Protein AF-A0A1Q7ARV2-F1 (afdb_monomer_lite)

Sequence (169 aa):
MSLARARAVAIVGVLMLATLVLVVVAIVRDKQSSASYADGGCKPGDIRITVNPLPAPANIKVNVYNGTGEPNPDLRKRPAQPAIHQVPDLGGTVAENLRNREFKVDKVEQRPDKFDGTARLAYGPRAVAAATVVQAYFLGHTERGGFDLRRTDDVVDVTLGSAFKKLAS

Radius of gyration: 26.4 Å; chains: 1; bounding box: 73×44×71 Å

Secondary structure (DSSP, 8-state):
--HHHHHHHHHHHHHHHHHHHHHHHHHHH-TTTT--TTSS---TT------SSPPPGGG-EEEEEE-SSS--GGGGGS-----S----HHHHHHHHHHHTTT-EEEEEEE------SSEEEEE-GGGHHHHHHHHTTSTT--EEEEE-TT--S-EEEEEE-TT------

Structure (mmCIF, N/CA/C/O backbone):
data_AF-A0A1Q7ARV2-F1
#
_entry.id   AF-A0A1Q7ARV2-F1
#
loop_
_atom_site.group_PDB
_atom_site.id
_atom_site.type_symbol
_atom_site.label_atom_id
_atom_site.label_alt_id
_atom_site.label_comp_id
_atom_site.label_asym_id
_atom_site.label_entity_id
_atom_site.label_seq_id
_atom_site.pdbx_PDB_ins_code
_atom_site.Cartn_x
_atom_site.Cartn_y
_atom_site.Cartn_z
_atom_site.occupancy
_atom_site.B_iso_or_equiv
_atom_site.auth_seq_id
_atom_site.auth_comp_id
_atom_site.auth_asym_id
_atom_site.auth_atom_id
_atom_site.pdbx_PDB_model_num
ATOM 1 N N . MET A 1 1 ? 48.515 23.049 -43.784 1.00 60.84 1 MET A N 1
ATOM 2 C CA . MET A 1 1 ? 47.862 22.978 -42.454 1.00 60.84 1 MET A CA 1
ATOM 3 C C . MET A 1 1 ? 48.952 22.844 -41.401 1.00 60.84 1 MET A C 1
ATOM 5 O O . MET A 1 1 ? 49.857 22.054 -41.628 1.00 60.84 1 MET A O 1
ATOM 9 N N . SER A 1 2 ? 48.947 23.627 -40.315 1.00 78.00 2 SER A N 1
ATOM 10 C CA . SER A 1 2 ? 50.009 23.507 -39.301 1.00 78.00 2 SER A CA 1
ATOM 11 C C . SER A 1 2 ? 49.924 22.150 -38.596 1.00 78.00 2 SER A C 1
ATOM 13 O O . SER A 1 2 ? 48.829 21.631 -38.371 1.00 78.00 2 SER A O 1
ATOM 15 N N . LEU A 1 3 ? 51.073 21.575 -38.236 1.00 75.38 3 LEU A N 1
ATOM 16 C CA . LEU A 1 3 ? 51.173 20.263 -37.584 1.00 75.38 3 LEU A CA 1
ATOM 17 C C . LEU A 1 3 ? 50.304 20.173 -36.308 1.00 75.38 3 LEU A C 1
ATOM 19 O O . LEU A 1 3 ? 49.758 19.120 -35.986 1.00 75.38 3 LEU A O 1
ATOM 23 N N . ALA A 1 4 ? 50.111 21.307 -35.627 1.00 77.44 4 ALA A N 1
ATOM 24 C CA . ALA A 1 4 ? 49.225 21.449 -34.474 1.00 77.44 4 ALA A CA 1
ATOM 25 C C . ALA A 1 4 ? 47.735 21.268 -34.824 1.00 77.44 4 ALA A C 1
ATOM 27 O O . ALA A 1 4 ? 47.015 20.581 -34.102 1.00 77.44 4 ALA A O 1
ATOM 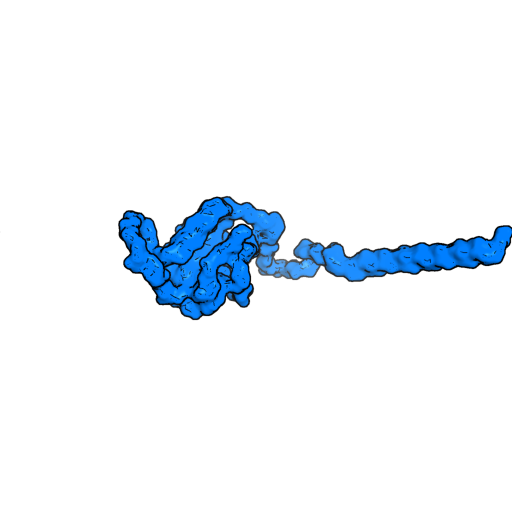28 N N . ARG A 1 5 ? 47.271 21.821 -35.954 1.00 77.75 5 ARG A N 1
ATOM 29 C CA . ARG A 1 5 ? 45.877 21.669 -36.409 1.00 77.75 5 ARG A CA 1
ATOM 30 C C . ARG A 1 5 ? 45.569 20.232 -36.832 1.00 77.75 5 ARG A C 1
ATOM 32 O O . ARG A 1 5 ? 44.489 19.741 -36.535 1.00 77.75 5 ARG A O 1
ATOM 39 N N . ALA A 1 6 ? 46.526 19.539 -37.452 1.00 84.06 6 ALA A N 1
ATOM 40 C CA . ALA A 1 6 ? 46.364 18.130 -37.820 1.00 84.06 6 ALA A CA 1
ATOM 41 C C . ALA A 1 6 ? 46.234 17.214 -36.585 1.00 84.06 6 ALA A C 1
ATOM 43 O O . ALA A 1 6 ? 45.355 16.356 -36.537 1.00 84.06 6 ALA A O 1
ATOM 44 N N . ARG A 1 7 ? 47.057 17.439 -35.551 1.00 85.44 7 ARG A N 1
ATOM 45 C CA . ARG A 1 7 ? 46.984 16.688 -34.284 1.00 85.44 7 ARG A CA 1
ATOM 46 C C . ARG A 1 7 ? 45.683 16.944 -33.526 1.00 85.44 7 ARG A C 1
ATOM 48 O O . ARG A 1 7 ? 45.093 16.003 -33.008 1.00 85.44 7 ARG A O 1
ATOM 55 N N . ALA A 1 8 ? 45.217 18.192 -33.498 1.00 88.19 8 ALA A N 1
ATOM 56 C CA . ALA A 1 8 ? 43.954 18.540 -32.854 1.00 88.19 8 ALA A CA 1
ATOM 57 C C . ALA A 1 8 ? 42.761 17.816 -33.503 1.00 88.19 8 ALA A C 1
ATOM 59 O O . ALA A 1 8 ? 41.953 17.223 -32.794 1.00 88.19 8 ALA A O 1
ATOM 60 N N . VAL A 1 9 ? 42.688 17.790 -34.840 1.00 89.62 9 VAL A N 1
ATOM 61 C CA . VAL A 1 9 ? 41.617 17.080 -35.564 1.00 89.62 9 VAL A CA 1
ATOM 62 C C . VAL A 1 9 ? 41.656 15.574 -35.291 1.00 89.62 9 VAL A C 1
ATOM 64 O O . VAL A 1 9 ? 40.608 14.972 -35.071 1.00 89.62 9 VAL A O 1
ATOM 67 N N . ALA A 1 10 ? 42.847 14.971 -35.230 1.00 91.06 10 ALA A N 1
ATOM 68 C CA . ALA A 1 10 ? 42.990 13.552 -34.905 1.00 91.06 10 ALA A CA 1
ATOM 69 C C . ALA A 1 10 ? 42.476 13.222 -33.491 1.00 91.06 10 ALA A C 1
ATOM 71 O O . ALA A 1 10 ? 41.730 12.261 -33.315 1.00 91.06 10 ALA A O 1
ATOM 72 N N . ILE A 1 11 ? 42.818 14.044 -32.493 1.00 93.56 11 ILE A N 1
ATOM 73 C CA . ILE A 1 11 ? 42.370 13.849 -31.105 1.00 93.56 11 ILE A CA 1
ATOM 74 C C . ILE A 1 11 ? 40.848 13.998 -30.997 1.00 93.56 11 ILE A C 1
ATOM 76 O O . ILE A 1 11 ? 40.192 13.155 -30.389 1.00 93.56 11 ILE A O 1
ATOM 80 N N . VAL A 1 12 ? 40.270 15.027 -31.625 1.00 93.12 12 VAL A N 1
ATOM 81 C CA . VAL A 1 12 ? 38.812 15.241 -31.625 1.00 93.12 12 VAL A CA 1
ATOM 82 C C . VAL A 1 12 ? 38.082 14.081 -32.308 1.00 93.12 12 VAL A C 1
ATOM 84 O O . VAL A 1 12 ? 37.059 13.623 -31.801 1.00 93.12 12 VAL A O 1
ATOM 87 N N . GLY A 1 13 ? 38.625 13.555 -33.410 1.00 94.94 13 GLY A N 1
ATOM 88 C CA . GLY A 1 13 ? 38.073 12.381 -34.088 1.00 94.94 13 GLY A CA 1
ATOM 89 C C . GLY A 1 13 ? 38.055 11.136 -33.197 1.00 94.94 13 GLY A C 1
ATOM 90 O O . GLY A 1 13 ? 37.032 10.459 -33.105 1.00 94.94 13 GLY A O 1
ATOM 91 N N . VAL A 1 14 ? 39.151 10.866 -32.482 1.00 96.00 14 VAL A N 1
ATOM 92 C CA . VAL A 1 14 ? 39.232 9.733 -31.543 1.00 96.00 14 VAL A CA 1
ATOM 93 C C . VAL A 1 14 ? 38.252 9.902 -30.381 1.00 96.00 14 VAL A C 1
ATOM 95 O O . VAL A 1 14 ? 37.564 8.947 -30.024 1.00 96.00 14 VAL A O 1
ATOM 98 N N . LEU A 1 15 ? 38.137 11.108 -29.818 1.00 96.44 15 LEU A N 1
ATOM 99 C CA . LEU A 1 15 ? 37.196 11.387 -28.729 1.00 96.44 15 LEU A CA 1
ATOM 100 C C . LEU A 1 15 ? 35.738 11.201 -29.160 1.00 96.44 15 LEU A C 1
ATOM 102 O O . LEU A 1 15 ? 34.955 10.609 -28.416 1.00 96.44 15 LEU A O 1
ATOM 106 N N . MET A 1 16 ? 35.375 11.638 -30.368 1.00 96.69 16 MET A N 1
ATOM 107 C CA . MET A 1 16 ? 34.039 11.402 -30.924 1.00 96.69 16 MET A CA 1
ATOM 108 C C . MET A 1 16 ? 33.742 9.909 -31.066 1.00 96.69 16 MET A C 1
ATOM 110 O O . MET A 1 16 ? 32.673 9.447 -30.673 1.00 96.69 16 MET A O 1
ATOM 114 N N . LEU A 1 17 ? 34.707 9.141 -31.572 1.00 97.25 17 LEU A N 1
ATOM 115 C CA . LEU A 1 17 ? 34.546 7.706 -31.783 1.00 97.25 17 LEU A CA 1
ATOM 116 C C . LEU A 1 17 ? 34.422 6.955 -30.450 1.00 97.25 17 LEU A C 1
ATOM 118 O O . LEU A 1 17 ? 33.529 6.125 -30.291 1.00 97.25 17 LEU A O 1
ATOM 122 N N . ALA A 1 18 ? 35.244 7.309 -29.459 1.00 96.44 18 ALA A N 1
ATOM 123 C CA . ALA A 1 18 ? 35.151 6.765 -28.105 1.00 96.44 18 ALA A CA 1
ATOM 124 C C . ALA A 1 18 ? 33.801 7.090 -27.444 1.00 96.44 18 ALA A C 1
ATOM 126 O O . ALA A 1 18 ? 33.189 6.218 -26.826 1.00 96.44 18 ALA A O 1
ATOM 127 N N . THR A 1 19 ? 33.305 8.317 -27.622 1.00 97.00 19 THR A N 1
ATOM 128 C CA . THR A 1 19 ? 31.996 8.739 -27.101 1.00 97.00 19 THR A CA 1
ATOM 129 C C . THR A 1 19 ? 30.866 7.938 -27.744 1.00 97.00 19 THR A C 1
ATOM 131 O O . THR A 1 19 ? 29.985 7.444 -27.046 1.00 97.00 19 THR A O 1
ATOM 134 N N . LEU A 1 20 ? 30.911 7.747 -29.064 1.00 97.31 20 LEU A N 1
ATOM 135 C CA . LEU A 1 20 ? 29.888 7.004 -29.799 1.00 97.31 20 LEU A CA 1
ATOM 136 C C . LEU A 1 20 ? 29.841 5.532 -29.367 1.00 97.31 20 LEU A C 1
ATOM 138 O O . LEU A 1 20 ? 28.763 4.999 -29.110 1.00 97.31 20 LEU A O 1
ATOM 142 N N . VAL A 1 21 ? 31.005 4.898 -29.195 1.00 97.06 21 VAL A N 1
ATOM 143 C CA . VAL A 1 21 ? 31.098 3.532 -28.658 1.00 97.06 21 VAL A CA 1
ATOM 144 C C . VAL A 1 21 ? 30.514 3.456 -27.247 1.00 97.06 21 VAL A C 1
ATOM 146 O O . VAL A 1 21 ? 29.739 2.545 -26.956 1.00 97.06 21 VAL A O 1
ATOM 149 N N . LEU A 1 22 ? 30.839 4.416 -26.378 1.00 95.19 22 LEU A N 1
ATOM 150 C CA . LEU A 1 22 ? 30.330 4.445 -25.008 1.00 95.19 22 LEU A CA 1
ATOM 151 C C . LEU A 1 22 ? 28.803 4.577 -24.967 1.00 95.19 22 LEU A C 1
ATOM 153 O O . LEU A 1 22 ? 28.164 3.854 -24.208 1.00 95.19 22 LEU A O 1
ATOM 157 N N . VAL A 1 23 ? 28.214 5.433 -25.809 1.00 94.44 23 VAL A N 1
ATOM 158 C CA . VAL A 1 23 ? 26.753 5.589 -25.915 1.00 94.44 23 VAL A CA 1
ATOM 159 C C . VAL A 1 23 ? 26.090 4.285 -26.358 1.00 94.44 23 VAL A C 1
ATOM 161 O O . VAL A 1 23 ? 25.121 3.855 -25.738 1.00 94.44 23 VAL A O 1
ATOM 164 N N . VAL A 1 24 ? 26.628 3.610 -27.378 1.00 93.62 24 VAL A N 1
ATOM 165 C CA . VAL A 1 24 ? 26.074 2.329 -27.849 1.00 93.62 24 VAL A CA 1
ATOM 166 C C . VAL A 1 24 ? 26.165 1.258 -26.762 1.00 93.62 24 VAL A C 1
ATOM 168 O O . VAL A 1 24 ? 25.188 0.558 -26.505 1.00 93.62 24 VAL A O 1
ATOM 171 N N . VAL A 1 25 ? 27.309 1.146 -26.079 1.00 92.75 25 VAL A N 1
ATOM 172 C CA . VAL A 1 25 ? 27.474 0.193 -24.972 1.00 92.75 25 VAL A CA 1
ATOM 173 C C . VAL A 1 25 ? 26.521 0.514 -23.825 1.00 92.75 25 VAL A C 1
ATOM 175 O O . VAL A 1 25 ? 25.949 -0.412 -23.256 1.00 92.75 25 VAL A O 1
ATOM 178 N N . ALA A 1 26 ? 26.327 1.793 -23.500 1.00 90.12 26 ALA A N 1
ATOM 179 C CA . ALA A 1 26 ? 25.388 2.217 -22.471 1.00 90.12 26 ALA A CA 1
ATOM 180 C C . ALA A 1 26 ? 23.949 1.819 -22.827 1.00 90.12 26 ALA A C 1
ATOM 182 O O . ALA A 1 26 ? 23.288 1.220 -21.991 1.00 90.12 26 ALA A O 1
ATOM 183 N N . ILE A 1 27 ? 23.502 2.050 -24.068 1.00 85.75 27 ILE A N 1
ATOM 184 C CA . ILE A 1 27 ? 22.156 1.666 -24.530 1.00 85.75 27 ILE A CA 1
ATOM 185 C C . ILE A 1 27 ? 21.977 0.142 -24.518 1.00 85.75 27 ILE A C 1
ATOM 187 O O . ILE A 1 27 ? 20.979 -0.360 -24.015 1.00 85.75 27 ILE A O 1
ATOM 191 N N . VAL A 1 28 ? 22.946 -0.621 -25.035 1.00 85.69 28 VAL A N 1
ATOM 192 C CA . VAL A 1 28 ? 22.839 -2.091 -25.118 1.00 85.69 28 VAL A CA 1
ATOM 193 C C . VAL A 1 28 ? 22.920 -2.750 -23.740 1.00 85.69 28 VAL A C 1
ATOM 195 O O . VAL A 1 28 ? 22.264 -3.760 -23.489 1.00 85.69 28 VAL A O 1
ATOM 198 N N . ARG A 1 29 ? 23.741 -2.208 -22.833 1.00 80.44 29 ARG A N 1
ATOM 199 C CA . ARG A 1 29 ? 23.846 -2.708 -21.455 1.00 80.44 29 ARG A CA 1
ATOM 200 C C . ARG A 1 29 ? 22.774 -2.149 -20.534 1.00 80.44 29 ARG A C 1
ATOM 202 O O . ARG A 1 29 ? 22.707 -2.596 -19.386 1.00 80.44 29 ARG A O 1
ATOM 209 N N . ASP A 1 30 ? 21.953 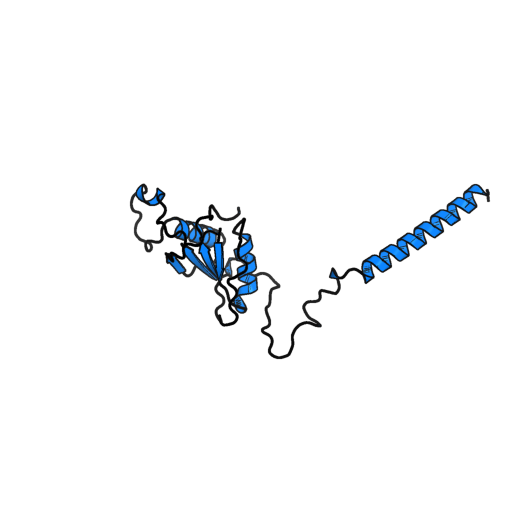-1.216 -21.002 1.00 76.56 30 ASP A N 1
ATOM 210 C CA . ASP A 1 30 ? 20.835 -0.716 -20.227 1.00 76.56 30 ASP A CA 1
ATOM 211 C C . ASP A 1 30 ? 19.761 -1.802 -20.091 1.00 76.56 30 ASP A C 1
ATOM 213 O O . ASP A 1 30 ? 18.890 -2.008 -20.940 1.00 76.56 30 ASP A O 1
ATOM 217 N N . LYS A 1 31 ? 19.837 -2.515 -18.966 1.00 63.06 31 LYS A N 1
ATOM 218 C CA . LYS A 1 31 ? 18.870 -3.537 -18.565 1.00 63.06 31 LYS A CA 1
ATOM 219 C C . LYS A 1 31 ? 17.510 -2.951 -18.177 1.00 63.06 31 LYS A C 1
ATOM 221 O O . LYS A 1 31 ? 16.587 -3.724 -17.942 1.00 63.06 31 LYS A O 1
ATOM 226 N N . GLN A 1 32 ? 17.359 -1.626 -18.102 1.00 60.59 32 GLN A N 1
ATOM 227 C CA . GLN A 1 32 ? 16.057 -1.011 -17.841 1.00 60.59 32 GLN A CA 1
ATOM 228 C C . GLN A 1 32 ? 15.138 -1.111 -19.067 1.00 60.59 32 GLN A C 1
ATOM 230 O O . GLN A 1 32 ? 13.941 -1.331 -18.906 1.00 60.59 32 GLN A O 1
ATOM 235 N N . SER A 1 33 ? 15.692 -1.057 -20.285 1.00 54.53 33 SER A N 1
ATOM 236 C CA . SER A 1 33 ? 14.928 -1.150 -21.543 1.00 54.53 33 SER A CA 1
ATOM 237 C C . SER A 1 33 ? 14.335 -2.540 -21.823 1.00 54.53 33 SER A C 1
ATOM 239 O O . SER A 1 33 ? 13.309 -2.659 -22.489 1.00 54.53 33 SER A O 1
ATOM 241 N N . SER A 1 34 ? 14.958 -3.595 -21.289 1.00 53.12 34 SER A N 1
ATOM 242 C CA . SER A 1 34 ? 14.524 -4.994 -21.435 1.00 53.12 34 SER A CA 1
ATOM 243 C C . SER A 1 34 ? 13.722 -5.511 -20.240 1.00 53.12 34 SER A C 1
ATOM 245 O O . SER A 1 34 ? 13.268 -6.654 -20.257 1.00 53.12 34 SER A O 1
ATOM 247 N N . ALA A 1 35 ? 13.450 -4.667 -19.240 1.00 53.09 35 ALA A N 1
ATOM 248 C CA . ALA A 1 35 ? 12.444 -4.932 -18.215 1.00 53.09 35 ALA A CA 1
ATOM 249 C C . ALA A 1 35 ? 11.019 -4.756 -18.785 1.00 53.09 35 ALA A C 1
ATOM 251 O O . ALA A 1 35 ? 10.163 -4.109 -18.184 1.00 53.09 35 ALA A O 1
ATOM 252 N N . SER A 1 36 ? 10.744 -5.322 -19.964 1.00 49.81 36 SER A N 1
ATOM 253 C CA . SER A 1 36 ? 9.369 -5.532 -20.402 1.00 49.81 36 SER A CA 1
ATOM 254 C C . SER A 1 36 ? 8.816 -6.669 -19.550 1.00 49.81 36 SER A C 1
ATOM 256 O O . SER A 1 36 ? 9.059 -7.847 -19.809 1.00 49.81 36 SER A O 1
ATOM 258 N N . TYR A 1 37 ? 8.057 -6.317 -18.512 1.00 52.91 37 TYR A N 1
ATOM 259 C CA . TYR A 1 37 ? 7.273 -7.250 -17.696 1.00 52.91 37 TYR A CA 1
ATOM 260 C C . TYR A 1 37 ? 6.232 -8.048 -18.517 1.00 52.91 37 TYR A C 1
ATOM 262 O O . TYR A 1 37 ? 5.485 -8.838 -17.944 1.00 52.91 37 TYR A O 1
ATOM 270 N N . ALA A 1 38 ? 6.143 -7.829 -19.836 1.00 53.38 38 ALA A N 1
ATOM 271 C CA . ALA A 1 38 ? 5.110 -8.373 -20.707 1.00 53.38 38 ALA A CA 1
ATOM 272 C C . ALA A 1 38 ? 5.555 -9.563 -21.579 1.00 53.38 38 ALA A C 1
ATOM 274 O O . ALA A 1 38 ? 4.713 -10.410 -21.859 1.00 53.38 38 ALA A O 1
ATOM 275 N N . ASP A 1 39 ? 6.836 -9.692 -21.957 1.00 53.22 39 ASP A N 1
ATOM 276 C CA . ASP A 1 39 ? 7.214 -10.599 -23.064 1.00 53.22 39 ASP A CA 1
ATOM 277 C C . ASP A 1 39 ? 8.030 -11.848 -22.676 1.00 53.22 39 ASP A C 1
ATOM 279 O O . ASP A 1 39 ? 8.381 -12.639 -23.549 1.00 53.22 39 ASP A O 1
ATOM 283 N N . GLY A 1 40 ? 8.319 -12.093 -21.389 1.00 57.66 40 GLY A N 1
ATOM 284 C CA . GLY A 1 40 ? 9.160 -13.247 -21.008 1.00 57.66 40 GLY A CA 1
ATOM 285 C C . GLY A 1 40 ? 8.911 -13.919 -19.655 1.00 57.66 40 GLY A C 1
ATOM 286 O O . GLY A 1 40 ? 9.726 -14.742 -19.251 1.00 57.66 40 GLY A O 1
ATOM 287 N N . GLY A 1 41 ? 7.851 -13.568 -18.919 1.00 61.78 41 GLY A N 1
ATOM 288 C CA . GLY A 1 41 ? 7.841 -13.797 -17.464 1.00 61.78 41 GLY A CA 1
ATOM 289 C C . GLY A 1 41 ? 6.944 -14.898 -16.896 1.00 61.78 41 GLY A C 1
ATOM 290 O O . GLY A 1 41 ? 7.292 -15.458 -15.860 1.00 61.78 41 GLY A O 1
ATOM 291 N N . CYS A 1 42 ? 5.799 -15.203 -17.511 1.00 66.75 42 CYS A N 1
ATOM 292 C CA . CYS A 1 42 ? 4.769 -16.026 -16.864 1.00 66.75 42 CYS A CA 1
ATOM 293 C C . CYS A 1 42 ? 4.454 -17.283 -17.677 1.00 66.75 42 CYS A C 1
ATOM 295 O O . CYS A 1 42 ? 4.102 -17.203 -18.856 1.00 66.75 42 CYS A O 1
ATOM 297 N N . LYS A 1 43 ? 4.560 -18.450 -17.039 1.00 76.31 43 LYS A N 1
ATOM 298 C CA . LYS A 1 43 ? 4.116 -19.727 -17.602 1.00 76.31 43 LYS A CA 1
ATOM 299 C C . LYS A 1 43 ? 2.580 -19.768 -17.639 1.00 76.31 43 LYS A C 1
ATOM 301 O O . LYS A 1 43 ? 1.920 -19.101 -1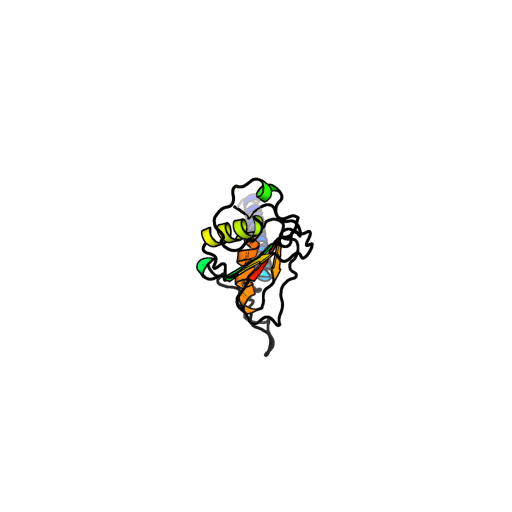6.838 1.00 76.31 43 LYS A O 1
ATOM 306 N N . PRO A 1 44 ? 1.975 -20.574 -18.529 1.00 70.38 44 PRO A N 1
ATOM 307 C CA . PRO A 1 44 ? 0.542 -20.847 -18.474 1.00 70.38 44 PRO A CA 1
ATOM 308 C C . PRO A 1 44 ? 0.139 -21.368 -17.085 1.00 70.38 44 PRO A C 1
ATOM 310 O O . PRO A 1 44 ? 0.701 -22.356 -16.615 1.00 70.38 44 PRO A O 1
ATOM 313 N N . GLY A 1 45 ? -0.818 -20.700 -16.436 1.00 73.31 45 GLY A N 1
ATOM 314 C CA . GLY A 1 45 ? -1.271 -21.012 -15.073 1.00 73.31 45 GLY A CA 1
ATOM 315 C C . GLY A 1 45 ? -0.770 -20.053 -13.987 1.00 73.31 45 GLY A C 1
ATOM 316 O O . GLY A 1 45 ? -1.310 -20.071 -12.882 1.00 73.31 45 GLY A O 1
ATOM 317 N N . ASP A 1 46 ? 0.192 -19.178 -14.292 1.00 77.31 46 ASP A N 1
ATOM 318 C CA . ASP A 1 46 ? 0.641 -18.152 -13.348 1.00 77.31 46 ASP A CA 1
ATOM 319 C C . ASP A 1 46 ? -0.431 -17.067 -13.147 1.00 77.31 46 ASP A C 1
ATOM 321 O O . ASP A 1 46 ? -1.126 -16.647 -14.079 1.00 77.31 46 ASP A O 1
ATOM 325 N N . ILE A 1 47 ? -0.564 -16.584 -11.909 1.00 73.81 47 ILE A N 1
ATOM 326 C CA . ILE A 1 47 ? -1.536 -15.544 -11.565 1.00 73.81 47 ILE A CA 1
ATOM 327 C C . ILE A 1 47 ? -1.038 -14.209 -12.113 1.00 73.81 47 ILE A C 1
ATOM 329 O O . ILE A 1 47 ? -0.048 -13.651 -11.639 1.00 73.81 47 ILE A O 1
ATOM 333 N N . ARG A 1 48 ? -1.751 -13.676 -13.108 1.00 75.31 48 ARG A N 1
ATOM 334 C CA . ARG A 1 48 ? -1.440 -12.370 -13.688 1.00 75.31 48 ARG A CA 1
ATOM 335 C C . ARG A 1 48 ? -1.804 -11.259 -12.707 1.00 75.31 48 ARG A C 1
ATOM 337 O O . ARG A 1 48 ? -2.964 -11.108 -12.332 1.00 75.31 48 ARG A O 1
ATOM 344 N N . ILE A 1 49 ? -0.811 -10.451 -12.349 1.00 77.69 49 ILE A N 1
ATOM 345 C CA . ILE A 1 49 ? -0.977 -9.279 -11.491 1.00 77.69 49 ILE A CA 1
ATOM 346 C C . ILE A 1 49 ? -0.824 -8.033 -12.360 1.00 77.69 49 ILE A C 1
ATOM 348 O O . ILE A 1 49 ? 0.227 -7.800 -12.954 1.00 77.69 49 ILE A O 1
ATOM 352 N N . THR A 1 50 ? -1.876 -7.225 -12.437 1.00 72.56 50 THR A N 1
ATOM 353 C CA . THR A 1 50 ? -1.830 -5.937 -13.132 1.00 72.56 50 THR A CA 1
ATOM 354 C C . THR A 1 50 ? -1.450 -4.853 -12.132 1.00 72.56 50 THR A C 1
ATOM 356 O O . THR A 1 50 ? -2.204 -4.588 -11.201 1.00 72.56 50 THR A O 1
ATOM 359 N N . VAL A 1 51 ? -0.285 -4.229 -12.323 1.00 78.50 51 VAL A N 1
ATOM 360 C CA . VAL A 1 51 ? 0.223 -3.135 -11.469 1.00 78.50 51 VAL A CA 1
ATOM 361 C C . VAL A 1 51 ? 0.236 -1.767 -12.163 1.00 78.50 51 VAL A C 1
ATOM 363 O O . VAL A 1 51 ? 0.580 -0.771 -11.536 1.00 78.50 51 VAL A O 1
ATOM 366 N N . ASN A 1 52 ? -0.152 -1.704 -13.442 1.00 77.56 52 ASN A N 1
ATOM 367 C CA . ASN A 1 52 ? -0.232 -0.471 -14.225 1.00 77.56 52 ASN A CA 1
ATOM 368 C C . ASN A 1 52 ? -1.581 -0.385 -14.972 1.00 77.56 52 ASN A C 1
ATOM 370 O O . ASN A 1 52 ? -1.917 -1.342 -15.676 1.00 77.56 52 ASN A O 1
ATOM 374 N N . PRO A 1 53 ? -2.327 0.731 -14.877 1.00 84.81 53 PRO A N 1
ATOM 375 C CA . PRO A 1 53 ? -2.071 1.898 -14.023 1.00 84.81 53 PRO A CA 1
ATOM 376 C C . PRO A 1 53 ? -2.308 1.601 -12.534 1.00 84.81 53 PRO A C 1
ATOM 378 O O . PRO A 1 53 ? -3.058 0.688 -12.185 1.00 84.81 53 PRO A O 1
ATOM 381 N N . LEU A 1 54 ? -1.686 2.388 -11.649 1.00 90.81 54 LEU A N 1
ATOM 382 C CA . LEU A 1 54 ? -2.033 2.362 -10.226 1.00 90.81 54 LEU A CA 1
ATOM 383 C C . LEU A 1 54 ? -3.457 2.918 -10.035 1.00 90.81 54 LEU A C 1
ATOM 385 O O . LEU A 1 54 ? -3.791 3.944 -10.635 1.00 90.81 54 LEU A O 1
ATOM 389 N N . PRO A 1 55 ? -4.311 2.267 -9.225 1.00 92.75 55 PRO A N 1
ATOM 390 C CA . PRO A 1 55 ? -5.673 2.734 -9.003 1.00 92.75 55 PRO A CA 1
ATOM 391 C C . PRO A 1 55 ? -5.691 4.045 -8.206 1.00 92.75 55 PRO A C 1
ATOM 393 O O . PRO A 1 55 ? -4.901 4.239 -7.284 1.00 92.75 55 PRO A O 1
ATOM 396 N N . ALA A 1 56 ? -6.636 4.930 -8.532 1.00 94.94 56 ALA A N 1
ATOM 397 C CA . ALA A 1 56 ? -6.928 6.102 -7.708 1.00 94.94 56 ALA A CA 1
ATOM 398 C C . ALA A 1 56 ? -7.480 5.676 -6.329 1.00 94.94 56 ALA A C 1
ATOM 400 O O . ALA A 1 56 ? -8.185 4.662 -6.267 1.00 94.94 56 ALA A O 1
ATOM 401 N N . PRO A 1 57 ? -7.250 6.451 -5.251 1.00 95.12 57 PRO A N 1
ATOM 402 C CA . PRO A 1 57 ? -7.769 6.153 -3.911 1.00 95.12 57 PRO A CA 1
ATOM 403 C C . PRO A 1 57 ? -9.271 5.837 -3.862 1.00 95.12 57 PRO A C 1
ATOM 405 O O . PRO A 1 57 ? -9.665 4.847 -3.248 1.00 95.12 57 PRO A O 1
ATOM 408 N N . ALA A 1 58 ? -10.086 6.570 -4.631 1.00 96.50 58 ALA A N 1
ATOM 409 C CA . ALA A 1 58 ? -11.527 6.343 -4.809 1.00 96.50 58 ALA A CA 1
ATOM 410 C C . ALA A 1 58 ? -11.918 4.924 -5.266 1.00 96.50 58 ALA A C 1
ATOM 412 O O . ALA A 1 58 ? -13.066 4.500 -5.114 1.00 96.50 58 ALA A O 1
ATOM 413 N N . ASN A 1 59 ? -10.981 4.162 -5.830 1.00 95.56 59 ASN A N 1
ATOM 414 C CA . ASN A 1 59 ? -11.190 2.797 -6.310 1.00 95.56 59 ASN A CA 1
ATOM 415 C C . ASN A 1 59 ? -10.546 1.734 -5.415 1.00 95.56 59 ASN A C 1
ATOM 417 O O . ASN A 1 59 ? -10.587 0.556 -5.758 1.00 95.56 59 ASN A O 1
ATOM 421 N N . ILE A 1 60 ? -9.974 2.127 -4.277 1.00 96.31 60 ILE A N 1
ATOM 422 C CA . ILE A 1 60 ? -9.267 1.226 -3.372 1.00 96.31 60 ILE A CA 1
ATOM 423 C C . ILE A 1 60 ? -10.115 0.979 -2.129 1.00 96.31 60 ILE A C 1
ATOM 425 O O . ILE A 1 60 ? -10.446 1.915 -1.399 1.00 96.31 60 ILE A O 1
ATOM 429 N N . LYS A 1 61 ? -10.428 -0.297 -1.882 1.00 97.06 61 LYS A N 1
ATOM 430 C CA . LYS A 1 61 ? -11.091 -0.752 -0.658 1.00 97.06 61 LYS A CA 1
ATOM 431 C C . LYS A 1 61 ? -10.063 -1.078 0.413 1.00 97.06 61 LYS A C 1
ATOM 433 O O . LYS A 1 61 ? -9.102 -1.806 0.152 1.00 97.06 61 LYS A O 1
ATOM 438 N N . VAL A 1 62 ? -10.279 -0.561 1.615 1.00 95.19 62 VAL A N 1
ATOM 439 C CA . VAL A 1 62 ? -9.369 -0.727 2.747 1.00 95.19 62 VAL A CA 1
ATOM 440 C C . VAL A 1 62 ? -10.140 -1.135 3.994 1.00 95.19 62 VAL A C 1
ATOM 442 O O . VAL A 1 62 ? -11.151 -0.525 4.337 1.00 95.19 62 VAL A O 1
ATOM 445 N N . ASN A 1 63 ? -9.619 -2.122 4.714 1.00 94.25 63 ASN A N 1
ATOM 446 C CA . ASN A 1 63 ? -10.012 -2.397 6.090 1.00 94.25 63 ASN A CA 1
ATOM 447 C C . ASN A 1 63 ? -8.929 -1.877 7.032 1.00 94.25 63 ASN A C 1
ATOM 449 O O . ASN A 1 63 ? -7.744 -2.068 6.772 1.00 94.25 63 ASN A O 1
ATOM 453 N N . VAL A 1 64 ? -9.315 -1.247 8.136 1.00 91.44 64 VAL A N 1
ATOM 454 C CA . VAL A 1 64 ? -8.383 -0.716 9.134 1.00 91.44 64 VAL A CA 1
ATOM 455 C C . VAL A 1 64 ? -8.543 -1.483 10.440 1.00 91.44 64 VAL A C 1
ATOM 457 O O . VAL A 1 64 ? -9.574 -1.427 11.105 1.00 91.44 64 VAL A O 1
ATOM 460 N N . TYR A 1 65 ? -7.489 -2.182 10.829 1.00 89.38 65 TYR A N 1
ATOM 461 C CA . TYR A 1 65 ? -7.391 -2.925 12.070 1.00 89.38 65 TYR A CA 1
ATOM 462 C C . TYR A 1 65 ? -6.434 -2.221 13.021 1.00 89.38 65 TYR A C 1
ATOM 464 O O . TYR A 1 65 ? -5.283 -1.955 12.678 1.00 89.38 65 TYR A O 1
ATOM 472 N N . ASN A 1 66 ? -6.881 -1.934 14.239 1.00 85.38 66 ASN A N 1
ATOM 473 C CA . ASN A 1 66 ? -5.981 -1.437 15.269 1.00 85.38 66 ASN A CA 1
ATOM 474 C C . ASN A 1 66 ? -5.369 -2.618 16.046 1.00 85.38 66 ASN A C 1
ATOM 476 O O . ASN A 1 66 ? -6.072 -3.338 16.760 1.00 85.38 66 ASN A O 1
ATOM 480 N N . GLY A 1 67 ? -4.059 -2.819 15.869 1.00 82.06 67 GLY A N 1
ATOM 481 C CA . GLY A 1 67 ? -3.286 -3.917 16.447 1.00 82.06 67 GLY A CA 1
ATOM 482 C C . GLY A 1 67 ? -2.317 -3.538 17.558 1.00 82.06 67 GLY A C 1
ATOM 483 O O . GLY A 1 67 ? -1.575 -4.410 18.012 1.00 82.06 67 GLY A O 1
ATOM 484 N N . THR A 1 68 ? -2.364 -2.300 18.062 1.00 75.06 68 THR A N 1
ATOM 485 C CA . THR A 1 68 ? -1.477 -1.817 19.138 1.00 75.06 68 THR A CA 1
ATOM 486 C C . THR A 1 68 ? -1.694 -2.514 20.482 1.00 75.06 68 THR A C 1
ATOM 488 O O . THR A 1 68 ? -0.910 -2.321 21.402 1.00 75.06 68 THR A O 1
ATOM 491 N N . GLY A 1 69 ? -2.762 -3.304 20.640 1.00 59.12 69 GLY A N 1
ATOM 492 C CA . GLY A 1 69 ? -3.066 -4.018 21.886 1.00 59.12 69 GLY A CA 1
ATOM 493 C C . GLY A 1 69 ? -3.540 -3.127 23.042 1.00 59.12 69 GLY A C 1
ATOM 494 O O . GLY A 1 69 ? -4.153 -3.638 23.973 1.00 59.12 69 GLY A O 1
ATOM 495 N N . GLU A 1 70 ? -3.350 -1.810 22.958 1.00 51.69 70 GLU A N 1
ATOM 496 C CA . GLU A 1 70 ? -3.812 -0.833 23.942 1.00 51.69 70 GLU A CA 1
ATOM 497 C C . GLU A 1 70 ? -4.912 0.066 23.350 1.00 51.69 70 GLU A C 1
ATOM 499 O O . GLU A 1 70 ? -4.728 0.643 22.271 1.00 51.69 70 GLU A O 1
ATOM 504 N N . PRO A 1 71 ? -6.059 0.244 24.035 1.00 49.97 71 PRO A N 1
ATOM 505 C CA . PRO A 1 71 ? -6.939 1.361 23.733 1.00 49.97 71 PRO A CA 1
ATOM 506 C C . PRO A 1 71 ? -6.157 2.651 23.984 1.00 49.97 71 PRO A C 1
ATOM 508 O O . PRO A 1 71 ? -5.636 2.829 25.083 1.00 49.97 71 PRO A O 1
ATOM 511 N N . ASN A 1 72 ? -6.066 3.523 22.972 1.00 47.22 72 ASN A N 1
ATOM 512 C CA . ASN A 1 72 ? -5.321 4.783 23.038 1.00 47.22 72 ASN A CA 1
ATOM 513 C C . ASN A 1 72 ? -5.536 5.475 24.409 1.00 47.22 72 ASN A C 1
ATOM 515 O O . ASN A 1 72 ? -6.681 5.823 24.719 1.00 47.22 72 ASN A O 1
ATOM 519 N N . PRO A 1 73 ? -4.493 5.668 25.242 1.00 43.59 73 PRO A N 1
ATOM 520 C CA . PRO A 1 73 ? -4.643 6.247 26.578 1.00 43.59 73 PRO A CA 1
ATOM 521 C C . PRO A 1 73 ? -5.224 7.673 26.562 1.00 43.59 73 PRO A C 1
ATOM 523 O O . PRO A 1 73 ? -5.811 8.092 27.563 1.00 43.59 73 PRO A O 1
ATOM 526 N N . ASP A 1 74 ? -5.161 8.382 25.428 1.00 48.75 74 ASP A N 1
ATOM 527 C CA . ASP A 1 74 ? -5.769 9.709 25.248 1.00 48.75 74 ASP A CA 1
ATOM 528 C C . ASP A 1 74 ? -7.303 9.693 25.070 1.00 48.75 74 ASP A C 1
ATOM 530 O O . ASP A 1 74 ? -7.964 10.710 25.294 1.00 48.75 74 ASP A O 1
ATOM 534 N N . LEU A 1 75 ? -7.922 8.541 24.773 1.00 46.19 75 LEU A N 1
ATOM 535 C CA . LEU A 1 75 ? -9.389 8.427 24.685 1.00 46.19 75 LEU A CA 1
ATOM 536 C C . LEU A 1 75 ? -10.092 8.531 26.029 1.00 46.19 75 LEU A C 1
ATOM 538 O O . LEU A 1 75 ? -11.270 8.873 26.076 1.00 46.19 75 LEU A O 1
ATOM 542 N N . ARG A 1 76 ? -9.389 8.249 27.131 1.00 46.75 76 ARG A N 1
ATOM 543 C CA . ARG A 1 76 ? -9.967 8.358 28.478 1.00 46.75 76 ARG A CA 1
ATOM 544 C C . ARG A 1 76 ? -10.284 9.809 28.859 1.00 46.75 76 ARG A C 1
ATOM 546 O O . ARG A 1 76 ? -10.965 10.027 29.855 1.00 46.75 76 ARG A O 1
ATOM 553 N N . LYS A 1 77 ? -9.789 10.791 28.091 1.00 45.62 77 LYS A N 1
ATOM 554 C CA . LYS A 1 77 ? -9.942 12.230 28.356 1.00 45.62 77 LYS A CA 1
ATOM 555 C C . LYS A 1 77 ? -10.925 12.948 27.424 1.00 45.62 77 LYS A C 1
ATOM 557 O O . LYS A 1 77 ? -11.198 14.123 27.663 1.00 45.62 77 LYS A O 1
ATOM 562 N N . ARG A 1 78 ? -11.464 12.301 26.379 1.00 45.50 78 ARG A N 1
ATOM 563 C CA . ARG A 1 78 ? -12.460 12.934 25.493 1.00 45.50 78 ARG A CA 1
ATOM 564 C C . ARG A 1 78 ? -13.885 12.688 25.996 1.00 45.50 78 ARG A C 1
ATOM 566 O O . ARG A 1 78 ? -14.208 11.551 26.337 1.00 45.50 78 ARG A O 1
ATOM 573 N N . PRO A 1 79 ? -14.753 13.717 26.023 1.00 41.56 79 PRO A N 1
ATOM 574 C CA . PRO A 1 79 ? -16.169 13.514 26.296 1.00 41.56 79 PRO A CA 1
ATOM 575 C C . PRO A 1 79 ? -16.760 12.582 25.233 1.00 41.56 79 PRO A C 1
ATOM 577 O O . PRO A 1 79 ? -16.441 12.696 24.048 1.00 41.56 79 PRO A O 1
ATOM 580 N N . ALA A 1 80 ? -17.588 11.638 25.682 1.00 48.19 80 ALA A N 1
ATOM 581 C CA . ALA A 1 80 ? -18.202 10.612 24.851 1.00 48.19 80 ALA A CA 1
ATOM 582 C C . ALA A 1 80 ? -18.946 11.242 23.661 1.00 48.19 80 ALA A C 1
ATOM 584 O O . ALA A 1 80 ? -19.974 11.895 23.830 1.00 48.19 80 ALA A O 1
ATOM 585 N N . GLN A 1 81 ? -18.415 11.052 22.453 1.00 44.94 81 GLN A N 1
ATOM 586 C CA . GLN A 1 81 ? -19.125 11.352 21.213 1.00 44.94 81 GLN A CA 1
ATOM 587 C C . GLN A 1 81 ? -20.084 10.199 20.882 1.00 44.94 81 GLN A C 1
ATOM 589 O O . GLN A 1 81 ? -19.798 9.048 21.229 1.00 44.94 81 GLN A O 1
ATOM 594 N N . PRO A 1 82 ? -21.235 10.490 20.250 1.00 37.72 82 PRO A N 1
ATOM 595 C CA . PRO A 1 82 ? -22.262 9.494 19.991 1.00 37.72 82 PRO A CA 1
ATOM 596 C C . PRO A 1 82 ? -21.719 8.391 19.077 1.00 37.72 82 PRO A C 1
ATOM 598 O O . PRO A 1 82 ? -20.977 8.637 18.129 1.00 37.72 82 PRO A O 1
ATOM 601 N N . ALA A 1 83 ? -22.060 7.156 19.428 1.00 43.62 83 ALA A N 1
ATOM 602 C CA . ALA A 1 83 ? -21.433 5.939 18.947 1.00 43.62 83 ALA A CA 1
ATOM 603 C C . ALA A 1 83 ? -21.518 5.750 17.423 1.00 43.62 83 ALA A C 1
ATOM 605 O O . ALA A 1 83 ? -22.549 5.348 16.889 1.00 43.62 83 ALA A O 1
ATOM 606 N N . ILE A 1 84 ? -20.374 5.872 16.753 1.00 38.66 84 ILE A N 1
ATOM 607 C CA . ILE A 1 84 ? -20.057 5.032 15.598 1.00 38.66 84 ILE A CA 1
ATOM 608 C C . ILE A 1 84 ? -19.058 4.002 16.117 1.00 38.66 84 ILE A C 1
ATOM 610 O O . ILE A 1 84 ? -17.886 4.314 16.251 1.00 38.66 84 ILE A O 1
ATOM 614 N N . HIS A 1 85 ? -19.582 2.846 16.542 1.00 40.66 85 HIS A N 1
ATOM 615 C CA . HIS A 1 85 ? -18.888 1.592 16.891 1.00 40.66 85 HIS A CA 1
ATOM 616 C C . HIS A 1 85 ? -17.474 1.778 17.476 1.00 40.66 85 HIS A C 1
ATOM 618 O O . HIS A 1 85 ? -16.532 2.020 16.737 1.00 40.66 85 HIS A O 1
ATOM 624 N N . GLN A 1 86 ? -17.330 1.643 18.800 1.00 45.34 86 GLN A N 1
ATOM 625 C CA . GLN A 1 86 ? -16.092 1.829 19.578 1.00 45.34 86 GLN A CA 1
ATOM 626 C C . GLN A 1 86 ? -14.855 1.117 18.983 1.00 45.34 86 GLN A C 1
ATOM 628 O O . GLN A 1 86 ? -14.476 0.028 19.406 1.00 45.34 86 GLN A O 1
ATOM 633 N N . VAL A 1 87 ? -14.178 1.765 18.039 1.00 49.03 87 VAL A N 1
ATOM 634 C CA . VAL A 1 87 ? -12.806 1.458 17.638 1.00 49.03 87 VAL A CA 1
ATOM 635 C C . VAL A 1 87 ? -11.909 2.400 18.440 1.00 49.03 87 VAL A C 1
ATOM 637 O O . VAL A 1 87 ? -12.178 3.603 18.458 1.00 49.03 87 VAL A O 1
ATOM 640 N N . PRO A 1 88 ? -10.853 1.925 19.119 1.00 56.75 88 PRO A N 1
ATOM 641 C CA . PRO A 1 88 ? -9.937 2.832 19.799 1.00 56.75 88 PRO A CA 1
ATOM 642 C C . PRO A 1 88 ? -9.342 3.837 18.800 1.00 56.75 88 PRO A C 1
ATOM 644 O O . PRO A 1 88 ? -8.876 3.436 17.733 1.00 56.75 88 PRO A O 1
ATOM 647 N N . ASP A 1 89 ? -9.392 5.121 19.185 1.00 70.12 89 ASP A N 1
ATOM 648 C CA . ASP A 1 89 ? -9.120 6.391 18.472 1.00 70.12 89 ASP A CA 1
ATOM 649 C C . ASP A 1 89 ? -8.264 6.284 17.226 1.00 70.12 89 ASP A C 1
ATOM 651 O O . ASP A 1 89 ? -8.554 6.897 16.208 1.00 70.12 89 ASP A O 1
ATOM 655 N N . LEU A 1 90 ? -7.173 5.529 17.322 1.00 78.62 90 LEU A N 1
ATOM 656 C CA . LEU A 1 90 ? -6.156 5.435 16.300 1.00 78.62 90 LEU A CA 1
ATOM 657 C C . LEU A 1 90 ? -6.697 4.792 15.020 1.00 78.62 90 LEU A C 1
ATOM 659 O O . LEU A 1 90 ? -6.506 5.339 13.939 1.00 78.62 90 LEU A O 1
ATOM 663 N N . GLY A 1 91 ? -7.428 3.678 15.139 1.00 83.88 91 GLY A N 1
ATOM 664 C CA . GLY A 1 91 ? -8.035 3.007 13.987 1.00 83.88 91 GLY A CA 1
ATOM 665 C C . GLY A 1 91 ? -9.091 3.883 13.313 1.00 83.88 91 GLY A C 1
ATOM 666 O O . GLY A 1 91 ? -9.087 4.026 12.093 1.00 83.88 91 GLY A O 1
ATOM 667 N N . GLY A 1 92 ? -9.940 4.541 14.112 1.00 84.94 92 GLY A N 1
ATOM 668 C CA . GLY A 1 92 ? -10.947 5.483 13.615 1.00 84.94 92 GLY A CA 1
ATOM 669 C C . GLY A 1 92 ? -10.334 6.726 12.962 1.00 84.94 92 GLY A C 1
ATOM 670 O O . GLY A 1 92 ? -10.740 7.113 11.871 1.00 84.94 92 GLY A O 1
ATOM 671 N N . THR A 1 93 ? -9.300 7.305 13.574 1.00 86.00 93 THR A N 1
ATOM 672 C CA . THR A 1 93 ? -8.575 8.469 13.046 1.00 86.00 93 THR A CA 1
ATOM 673 C C . THR A 1 93 ? -7.890 8.135 11.726 1.00 86.00 93 THR A C 1
ATOM 675 O O . THR A 1 93 ? -7.967 8.912 10.777 1.00 86.00 93 THR A O 1
ATOM 678 N N . VAL A 1 94 ? -7.228 6.980 11.623 1.00 89.25 94 VAL A N 1
ATOM 679 C CA . VAL A 1 94 ? -6.601 6.547 10.366 1.00 89.25 94 VAL A CA 1
ATOM 680 C C . VAL A 1 94 ? -7.653 6.296 9.293 1.00 89.25 94 VAL A C 1
ATOM 682 O O . VAL A 1 94 ? -7.484 6.775 8.174 1.00 89.25 94 VAL A O 1
ATOM 685 N N . ALA A 1 95 ? -8.750 5.615 9.632 1.00 90.75 95 ALA A N 1
ATOM 686 C CA . ALA A 1 95 ? -9.866 5.409 8.716 1.00 90.75 95 ALA A CA 1
ATOM 687 C C . ALA A 1 95 ? -10.404 6.738 8.173 1.00 90.75 95 ALA A C 1
ATOM 689 O O . ALA A 1 95 ? -10.592 6.873 6.968 1.00 90.75 95 ALA A O 1
ATOM 690 N N . GLU A 1 96 ? -10.580 7.742 9.029 1.00 90.50 96 GLU A N 1
ATOM 691 C CA . GLU A 1 96 ? -11.075 9.048 8.600 1.00 90.50 96 GLU A CA 1
ATOM 692 C C . GLU A 1 96 ? -10.077 9.793 7.710 1.00 90.50 96 GLU A C 1
ATOM 694 O O . GLU A 1 96 ? -10.447 10.333 6.671 1.00 90.50 96 GLU A O 1
ATOM 699 N N . ASN A 1 97 ? -8.785 9.753 8.042 1.00 91.12 97 ASN A N 1
ATOM 700 C CA . ASN A 1 97 ? -7.759 10.321 7.169 1.00 91.12 97 ASN A CA 1
ATOM 701 C C . ASN A 1 97 ? -7.706 9.632 5.797 1.00 91.12 97 ASN A C 1
ATOM 703 O O . ASN A 1 97 ? -7.424 10.294 4.800 1.00 91.12 97 ASN A O 1
ATOM 707 N N . LEU A 1 98 ? -7.967 8.323 5.732 1.00 93.50 98 LEU A N 1
ATOM 708 C CA . LEU A 1 98 ? -8.061 7.587 4.473 1.00 93.50 98 LEU A CA 1
ATOM 709 C C . LEU A 1 98 ? -9.327 7.972 3.695 1.00 93.50 98 LEU A C 1
ATOM 711 O O . LEU A 1 98 ? -9.233 8.244 2.502 1.00 93.50 98 LEU A O 1
ATOM 715 N N . ARG A 1 99 ? -10.487 8.094 4.350 1.00 94.38 99 ARG A N 1
ATOM 716 C CA . ARG A 1 99 ? -11.720 8.585 3.704 1.00 94.38 99 ARG A CA 1
ATOM 717 C C . ARG A 1 99 ? -11.567 10.000 3.152 1.00 94.38 99 ARG A C 1
ATOM 719 O O . ARG A 1 99 ? -11.988 10.256 2.031 1.00 94.38 99 ARG A O 1
ATOM 726 N N . ASN A 1 100 ? -10.890 10.888 3.882 1.00 94.25 100 ASN A N 1
ATOM 727 C CA . ASN A 1 100 ? -10.567 12.246 3.422 1.00 94.25 100 ASN A CA 1
ATOM 728 C C . ASN A 1 100 ? -9.641 12.264 2.197 1.00 94.25 100 ASN A C 1
ATOM 730 O O . ASN A 1 100 ? -9.562 13.265 1.493 1.00 94.25 100 ASN A O 1
ATOM 734 N N . ARG A 1 101 ? -8.942 11.157 1.939 1.00 94.19 101 ARG A N 1
ATOM 735 C CA . ARG A 1 101 ? -8.132 10.919 0.738 1.00 94.19 101 ARG A CA 1
ATOM 736 C C . ARG A 1 101 ? -8.880 10.066 -0.288 1.00 94.19 101 ARG A C 1
ATOM 738 O O . ARG A 1 101 ? -8.246 9.488 -1.157 1.00 94.19 101 ARG A O 1
ATOM 745 N N . GLU A 1 102 ? -10.202 9.972 -0.160 1.00 96.38 102 GLU A N 1
ATOM 746 C CA . GLU A 1 102 ? -11.139 9.256 -1.030 1.00 96.38 102 GLU A CA 1
ATOM 747 C C . GLU A 1 102 ? -11.069 7.723 -0.981 1.00 96.38 102 GLU A C 1
ATOM 749 O O . GLU A 1 102 ? -11.774 7.061 -1.736 1.00 96.38 102 GLU A O 1
ATOM 754 N N . PHE A 1 103 ? -10.293 7.115 -0.081 1.00 97.06 103 PHE A N 1
ATOM 755 C CA . PHE A 1 103 ? -10.303 5.656 0.060 1.00 97.06 103 PHE A CA 1
ATOM 756 C C . PHE A 1 103 ? -11.671 5.131 0.509 1.00 97.06 103 PHE A C 1
ATOM 758 O O . PHE A 1 103 ? -12.328 5.702 1.385 1.00 97.06 103 PHE A O 1
ATOM 765 N N . LYS A 1 104 ? -12.065 3.971 -0.026 1.00 97.06 104 LYS A N 1
ATOM 766 C CA . LYS A 1 104 ? -13.264 3.245 0.409 1.00 97.06 104 LYS A CA 1
ATOM 767 C C . LYS A 1 104 ? -12.928 2.421 1.647 1.00 97.06 104 LYS A C 1
ATOM 769 O O . LYS A 1 104 ? -12.392 1.323 1.541 1.00 97.06 104 LYS A O 1
ATOM 774 N N . VAL A 1 105 ? -13.188 2.973 2.829 1.00 94.75 105 VAL A N 1
ATOM 775 C CA . VAL A 1 105 ? -12.946 2.260 4.090 1.00 94.75 105 VAL A CA 1
ATOM 776 C C . VAL A 1 105 ? -14.176 1.441 4.473 1.00 94.75 105 VAL A C 1
ATOM 778 O O . VAL A 1 105 ? -15.164 2.012 4.938 1.00 94.75 105 VAL A O 1
ATOM 781 N N . ASP A 1 106 ? -14.088 0.120 4.309 1.00 90.50 106 ASP A N 1
ATOM 782 C CA . ASP A 1 106 ? -15.213 -0.807 4.495 1.00 90.50 106 ASP A CA 1
ATOM 783 C C . ASP A 1 106 ? -15.346 -1.258 5.956 1.00 90.50 106 ASP A C 1
ATOM 785 O O . ASP A 1 106 ? -16.433 -1.213 6.535 1.00 90.50 106 ASP A O 1
ATOM 789 N N . LYS A 1 107 ? -14.235 -1.671 6.580 1.00 88.50 107 LYS A N 1
ATOM 790 C CA . LYS A 1 107 ? -14.218 -2.161 7.965 1.00 88.50 107 LYS A CA 1
ATOM 791 C C . LYS A 1 107 ? -13.225 -1.393 8.825 1.00 88.50 107 LYS A C 1
ATOM 793 O O . LYS A 1 107 ? -12.100 -1.141 8.402 1.00 88.50 107 LYS A O 1
ATOM 798 N N . VAL A 1 108 ? -13.617 -1.084 10.060 1.00 88.50 108 VAL A N 1
ATOM 799 C CA . VAL A 1 108 ? -12.714 -0.572 11.099 1.00 88.50 108 VAL A CA 1
ATOM 800 C C . VAL A 1 108 ? -12.929 -1.385 12.375 1.00 88.50 108 VAL A C 1
ATOM 802 O O . VAL A 1 108 ? -14.051 -1.450 12.869 1.00 88.50 108 VAL A O 1
ATOM 805 N N . GLU A 1 109 ? -11.892 -2.047 12.889 1.00 84.19 109 GLU A N 1
ATOM 806 C CA . GLU A 1 109 ? -12.036 -3.005 13.996 1.00 84.19 109 GLU A CA 1
ATOM 807 C C . GLU A 1 109 ? -10.782 -3.074 14.883 1.00 84.19 109 GLU A C 1
ATOM 809 O O . GLU A 1 109 ? -9.663 -2.823 14.436 1.00 84.19 109 GLU A O 1
ATOM 814 N N . GLN A 1 110 ? -10.955 -3.441 16.154 1.00 80.19 110 GLN A N 1
ATOM 815 C CA . GLN A 1 110 ? -9.834 -3.757 17.038 1.00 80.19 110 GLN A CA 1
ATOM 816 C C . GLN A 1 110 ? -9.362 -5.192 16.791 1.00 80.19 110 GLN A C 1
ATOM 818 O O . GLN A 1 110 ? -10.137 -6.136 16.927 1.00 80.19 110 GLN A O 1
ATOM 823 N N . ARG A 1 111 ? -8.078 -5.375 16.481 1.00 78.94 111 ARG A N 1
ATOM 824 C CA . ARG A 1 111 ? -7.463 -6.696 16.303 1.00 78.94 111 ARG A CA 1
ATOM 825 C C . ARG A 1 111 ? -6.112 -6.723 17.011 1.00 78.94 111 ARG A C 1
ATOM 827 O O . ARG A 1 111 ? -5.104 -6.448 16.370 1.00 78.94 111 ARG A O 1
ATOM 834 N N . PRO A 1 112 ? -6.075 -7.009 18.321 1.00 70.44 112 PRO A N 1
ATOM 835 C CA . PRO A 1 112 ? -4.843 -6.961 19.093 1.00 70.44 112 PRO A CA 1
ATOM 836 C C . PRO A 1 112 ? -3.896 -8.081 18.645 1.00 70.44 112 PRO A C 1
ATOM 838 O O . PRO A 1 112 ? -4.021 -9.220 19.079 1.00 70.44 112 PRO A O 1
ATOM 841 N N . ASP A 1 113 ? -2.952 -7.732 17.774 1.00 70.81 113 ASP A N 1
ATOM 842 C CA . ASP A 1 113 ? -1.981 -8.657 17.171 1.00 70.81 113 ASP A CA 1
ATOM 843 C C . ASP A 1 113 ? -0.574 -8.508 17.784 1.00 70.81 113 ASP A C 1
ATOM 845 O O . ASP A 1 113 ? 0.354 -9.197 17.371 1.00 70.81 113 ASP A O 1
ATOM 849 N N . LYS A 1 114 ? -0.406 -7.595 18.765 1.00 69.00 114 LYS A N 1
ATOM 850 C CA . LYS A 1 114 ? 0.887 -7.221 19.383 1.00 69.00 114 LYS A CA 1
ATOM 851 C C . LYS A 1 114 ? 1.976 -6.991 18.327 1.00 69.00 114 LYS A C 1
ATOM 853 O O . LYS A 1 114 ? 3.091 -7.491 18.435 1.00 69.00 114 LYS A O 1
ATOM 858 N N . PHE A 1 115 ? 1.614 -6.283 17.262 1.00 75.00 115 PHE A N 1
ATOM 859 C CA . PHE A 1 115 ? 2.528 -6.007 16.166 1.00 75.00 115 PHE A CA 1
ATOM 860 C C . PHE A 1 115 ? 3.369 -4.772 16.491 1.00 75.00 115 PHE A C 1
ATOM 862 O O . PHE A 1 115 ? 2.818 -3.687 16.665 1.00 75.00 115 PHE A O 1
ATOM 869 N N . ASP A 1 116 ? 4.692 -4.926 16.528 1.00 75.88 116 ASP A N 1
ATOM 870 C CA . ASP A 1 116 ? 5.605 -3.845 16.922 1.00 75.88 116 ASP A CA 1
ATOM 871 C C . ASP A 1 116 ? 6.012 -2.901 15.778 1.00 75.88 116 ASP A C 1
ATOM 873 O O . ASP A 1 116 ? 6.683 -1.894 15.995 1.00 75.88 116 ASP A O 1
ATOM 877 N N . GLY A 1 117 ? 5.618 -3.205 14.538 1.00 80.12 117 GLY A N 1
ATOM 878 C CA . GLY A 1 117 ? 5.920 -2.362 13.382 1.00 80.12 117 GLY A CA 1
ATOM 879 C C . GLY A 1 117 ? 4.962 -1.181 13.206 1.00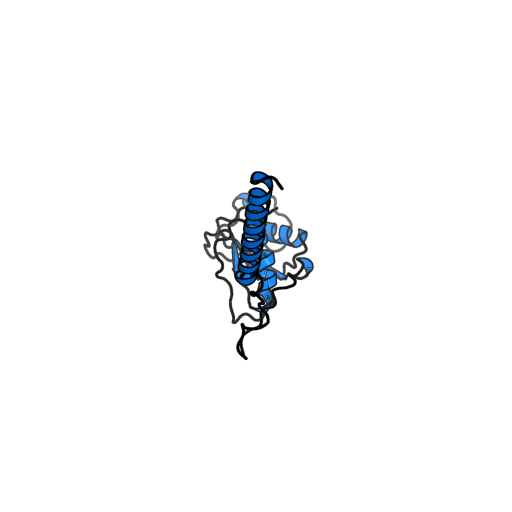 80.12 117 GLY A C 1
ATOM 880 O O . GLY A 1 117 ? 4.049 -0.949 13.992 1.00 80.12 117 GLY A O 1
ATOM 881 N N . THR A 1 118 ? 5.164 -0.414 12.134 1.00 84.69 118 THR A N 1
ATOM 882 C CA . THR A 1 118 ? 4.315 0.744 11.809 1.00 84.69 118 THR A CA 1
ATOM 883 C C . THR A 1 118 ? 2.942 0.296 11.309 1.00 84.69 118 THR A C 1
ATOM 885 O O . THR A 1 118 ? 1.911 0.610 11.889 1.00 84.69 118 THR A O 1
ATOM 888 N N . ALA A 1 119 ? 2.905 -0.465 10.220 1.00 88.06 119 ALA A N 1
ATOM 889 C CA . ALA A 1 119 ? 1.673 -1.052 9.718 1.00 88.06 119 ALA A CA 1
ATOM 890 C C . ALA A 1 119 ? 1.994 -2.270 8.856 1.00 88.06 119 ALA A C 1
ATOM 892 O O . ALA A 1 119 ? 2.985 -2.262 8.116 1.00 88.06 119 ALA A O 1
ATOM 893 N N . ARG A 1 120 ? 1.150 -3.294 8.968 1.00 88.56 120 ARG A N 1
ATOM 894 C CA . ARG A 1 120 ? 1.180 -4.521 8.173 1.00 88.56 120 ARG A CA 1
ATOM 895 C C . ARG A 1 120 ? 0.021 -4.482 7.185 1.00 88.56 120 ARG A C 1
ATOM 897 O O . ARG A 1 120 ? -1.109 -4.212 7.577 1.00 88.56 120 ARG A O 1
ATOM 904 N N . LEU A 1 121 ? 0.313 -4.752 5.917 1.00 91.69 121 LEU A N 1
ATOM 905 C CA . LEU A 1 121 ? -0.683 -4.814 4.849 1.00 91.69 121 LEU A CA 1
ATOM 906 C C . LEU A 1 121 ? -0.926 -6.268 4.482 1.00 91.69 121 LEU A C 1
ATOM 908 O O . LEU A 1 121 ? 0.031 -6.927 4.083 1.00 91.69 121 LEU A O 1
ATOM 912 N N . ALA A 1 122 ? -2.168 -6.741 4.576 1.00 91.88 122 ALA A N 1
ATOM 913 C CA . ALA A 1 122 ? -2.576 -8.044 4.062 1.00 91.88 122 ALA A CA 1
ATOM 914 C C . ALA A 1 122 ? -3.485 -7.894 2.836 1.00 91.88 122 ALA A C 1
ATOM 916 O O . ALA A 1 122 ? -4.426 -7.104 2.852 1.00 91.88 122 ALA A O 1
ATOM 917 N N . TYR A 1 123 ? -3.176 -8.608 1.753 1.00 93.19 123 TYR A N 1
ATOM 918 C CA . TYR A 1 123 ? -3.844 -8.443 0.458 1.00 93.19 123 TYR A CA 1
ATOM 919 C C . TYR A 1 123 ? -3.607 -9.642 -0.471 1.00 93.19 123 TYR A C 1
ATOM 921 O O . TYR A 1 123 ? -2.620 -10.365 -0.338 1.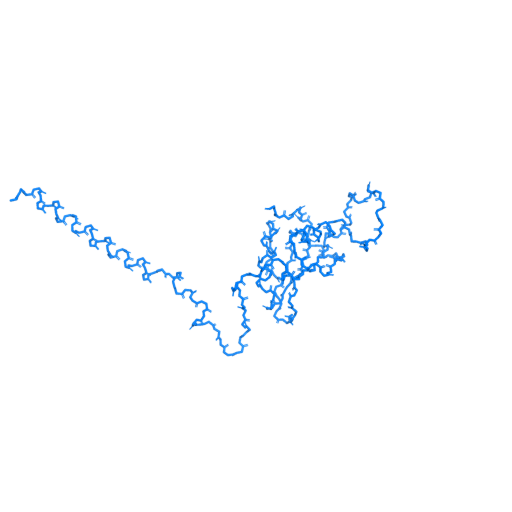00 93.19 123 TYR A O 1
ATOM 929 N N . GLY A 1 124 ? -4.521 -9.851 -1.422 1.00 92.38 124 GLY A N 1
ATOM 930 C CA . GLY A 1 124 ? -4.415 -10.896 -2.445 1.00 92.38 124 GLY A CA 1
ATOM 931 C C . GLY A 1 124 ? -3.905 -10.393 -3.801 1.00 92.38 124 GLY A C 1
ATOM 932 O O . GLY A 1 124 ? -3.672 -9.192 -3.976 1.00 92.38 124 GLY A O 1
ATOM 933 N N . PRO A 1 125 ? -3.791 -11.277 -4.813 1.00 91.31 125 PRO A N 1
ATOM 934 C CA . PRO A 1 125 ? -3.325 -10.927 -6.159 1.00 91.31 125 PRO A CA 1
ATOM 935 C C . PRO A 1 125 ? -4.116 -9.802 -6.834 1.00 91.31 125 PRO A C 1
ATOM 937 O O . PRO A 1 125 ? -3.540 -8.994 -7.560 1.00 91.31 125 PRO A O 1
ATOM 940 N N . ARG A 1 126 ? -5.425 -9.699 -6.567 1.00 91.44 126 ARG A N 1
ATOM 941 C CA . ARG A 1 126 ? -6.285 -8.648 -7.144 1.00 91.44 126 ARG A CA 1
ATOM 942 C C . ARG A 1 126 ? -6.038 -7.263 -6.550 1.00 91.44 126 ARG A C 1
ATOM 944 O O . ARG A 1 126 ? -6.392 -6.272 -7.177 1.00 91.44 126 ARG A O 1
ATOM 951 N N . ALA A 1 127 ? -5.437 -7.197 -5.366 1.00 92.50 127 ALA A N 1
ATOM 952 C CA . ALA A 1 127 ? -5.252 -5.971 -4.602 1.00 92.50 127 ALA A CA 1
ATOM 953 C C . ALA A 1 127 ? -3.789 -5.494 -4.573 1.00 92.50 127 ALA A C 1
ATOM 955 O O . ALA A 1 127 ? -3.497 -4.510 -3.910 1.00 92.50 127 ALA A O 1
ATOM 956 N N . VAL A 1 128 ? -2.858 -6.127 -5.300 1.00 91.06 128 VAL A N 1
ATOM 957 C CA . VAL A 1 128 ? -1.420 -5.772 -5.263 1.00 91.06 128 VAL A CA 1
ATOM 958 C C . VAL A 1 128 ? -1.160 -4.314 -5.663 1.00 91.06 128 VAL A C 1
ATOM 960 O O . VAL A 1 128 ? -0.411 -3.603 -4.990 1.00 91.06 128 VAL A O 1
ATOM 963 N N . ALA A 1 129 ? -1.802 -3.837 -6.734 1.00 91.56 129 ALA A N 1
ATOM 964 C CA . ALA A 1 129 ? -1.683 -2.442 -7.161 1.00 91.56 129 ALA A CA 1
ATOM 965 C C . ALA A 1 129 ? -2.244 -1.477 -6.104 1.00 91.56 129 ALA A C 1
ATOM 967 O O . ALA A 1 129 ? -1.616 -0.475 -5.773 1.00 91.56 129 ALA A O 1
ATOM 968 N N . ALA A 1 130 ? -3.399 -1.815 -5.527 1.00 93.06 130 ALA A N 1
ATOM 969 C CA . ALA A 1 130 ? -4.023 -1.045 -4.457 1.00 93.06 130 ALA A CA 1
ATOM 970 C C . ALA A 1 130 ? -3.149 -1.013 -3.193 1.00 93.06 130 ALA A C 1
ATOM 972 O O . ALA A 1 130 ? -2.932 0.049 -2.618 1.00 93.06 130 ALA A O 1
ATOM 973 N N . ALA A 1 131 ? -2.580 -2.153 -2.802 1.00 92.44 131 ALA A N 1
ATOM 974 C CA . ALA A 1 131 ? -1.690 -2.275 -1.657 1.00 92.44 131 ALA A CA 1
ATOM 975 C C . ALA A 1 131 ? -0.424 -1.432 -1.828 1.00 92.44 131 ALA A C 1
ATOM 977 O O . ALA A 1 131 ? 0.024 -0.824 -0.864 1.00 92.44 131 ALA A O 1
ATOM 978 N N . THR A 1 132 ? 0.102 -1.327 -3.052 1.00 90.62 132 THR A N 1
ATOM 979 C CA . THR A 1 132 ? 1.243 -0.452 -3.369 1.00 90.62 132 THR A CA 1
ATOM 980 C C . THR A 1 132 ? 0.910 1.019 -3.101 1.00 90.62 132 THR A C 1
ATOM 982 O O . THR A 1 132 ? 1.709 1.738 -2.505 1.00 90.62 132 THR A O 1
ATOM 985 N N . VAL A 1 133 ? -0.292 1.462 -3.486 1.00 92.50 133 VAL A N 1
ATOM 986 C CA . VAL A 1 133 ? -0.767 2.828 -3.214 1.00 92.50 133 VAL A CA 1
ATOM 987 C C . VAL A 1 133 ? -0.978 3.043 -1.715 1.00 92.50 133 VAL A C 1
ATOM 989 O O . VAL A 1 133 ? -0.498 4.031 -1.170 1.00 92.50 133 VAL A O 1
ATOM 992 N N . VAL A 1 134 ? -1.639 2.109 -1.025 1.00 92.62 134 VAL A N 1
ATOM 993 C CA . VAL A 1 134 ? -1.862 2.189 0.430 1.00 92.62 134 VAL A CA 1
ATOM 994 C C . VAL A 1 134 ? -0.530 2.225 1.187 1.00 92.62 134 VAL A C 1
ATOM 996 O O . VAL A 1 134 ? -0.377 3.012 2.118 1.00 92.62 134 VAL A O 1
ATOM 999 N N . GLN A 1 135 ? 0.458 1.441 0.753 1.00 89.94 135 GLN A N 1
ATOM 1000 C CA . GLN A 1 135 ? 1.791 1.398 1.350 1.00 89.94 135 GLN A CA 1
ATOM 1001 C C . GLN A 1 135 ? 2.505 2.752 1.300 1.00 89.94 135 GLN A C 1
ATOM 1003 O O . GLN A 1 135 ? 3.231 3.104 2.227 1.00 89.94 135 GLN A O 1
ATOM 1008 N N . ALA A 1 136 ? 2.292 3.553 0.256 1.00 89.69 136 ALA A N 1
ATOM 1009 C CA . ALA A 1 136 ? 2.913 4.873 0.161 1.00 89.69 136 ALA A CA 1
ATOM 1010 C C . ALA A 1 136 ? 2.507 5.806 1.321 1.00 89.69 136 ALA A C 1
ATOM 1012 O O . ALA A 1 136 ? 3.227 6.753 1.636 1.00 89.69 136 ALA A O 1
ATOM 1013 N N . TYR A 1 137 ? 1.383 5.525 1.989 1.00 90.19 137 TYR A N 1
ATOM 1014 C CA . TYR A 1 137 ? 0.844 6.363 3.051 1.00 90.19 137 TYR A CA 1
ATOM 1015 C C . TYR A 1 137 ? 1.350 6.050 4.456 1.00 90.19 137 TYR A C 1
ATOM 1017 O O . TYR A 1 137 ? 1.040 6.824 5.363 1.00 90.19 137 TYR A O 1
ATOM 1025 N N . PHE A 1 138 ? 2.152 5.002 4.674 1.00 87.44 138 PHE A N 1
ATOM 1026 C CA . PHE A 1 138 ? 2.771 4.788 5.984 1.00 87.44 138 PHE A CA 1
ATOM 1027 C C . PHE A 1 138 ? 4.298 4.787 5.884 1.00 87.44 138 PHE A C 1
ATOM 1029 O O . PHE A 1 138 ? 4.944 3.922 5.293 1.00 87.44 138 PHE A O 1
ATOM 1036 N N . LEU A 1 139 ? 4.897 5.799 6.504 1.00 77.75 139 LEU A N 1
ATOM 1037 C CA . LEU A 1 139 ? 6.344 5.980 6.534 1.00 77.75 139 LEU A CA 1
ATOM 1038 C C . LEU A 1 139 ? 6.970 4.993 7.518 1.00 77.75 139 LEU A C 1
ATOM 1040 O O . LEU A 1 139 ? 6.506 4.863 8.646 1.00 77.75 139 LEU A O 1
ATOM 1044 N N . GLY A 1 140 ? 8.043 4.316 7.109 1.00 66.62 140 GLY A N 1
ATOM 1045 C CA . GLY A 1 140 ? 8.701 3.321 7.960 1.00 66.62 140 GLY A CA 1
ATOM 1046 C C . GLY A 1 140 ? 7.938 1.997 8.051 1.00 66.62 140 GLY A C 1
ATOM 1047 O O . GLY A 1 140 ? 7.999 1.324 9.078 1.00 66.62 140 GLY A O 1
ATOM 1048 N N . HIS A 1 141 ? 7.199 1.622 7.003 1.00 59.97 141 HIS A N 1
ATOM 1049 C CA . HIS A 1 141 ? 6.693 0.259 6.852 1.00 59.97 141 HIS A CA 1
ATOM 1050 C C . HIS A 1 141 ? 7.837 -0.756 6.875 1.00 59.97 141 HIS A C 1
ATOM 1052 O O . HIS A 1 141 ? 8.766 -0.674 6.071 1.00 59.97 141 HIS A O 1
ATOM 1058 N N . THR A 1 142 ? 7.740 -1.736 7.767 1.00 52.66 142 THR A N 1
ATOM 1059 C CA . THR A 1 142 ? 8.794 -2.732 7.989 1.00 52.66 142 THR A CA 1
ATOM 1060 C C . THR A 1 142 ? 8.461 -4.125 7.465 1.00 52.66 142 THR A C 1
ATOM 1062 O O . THR A 1 142 ? 9.373 -4.935 7.340 1.00 52.66 142 THR A O 1
ATOM 1065 N N . GLU A 1 143 ? 7.217 -4.422 7.071 1.00 61.81 143 GLU A N 1
ATOM 1066 C CA . GLU A 1 143 ? 6.857 -5.773 6.624 1.00 61.81 143 GLU A CA 1
ATOM 1067 C C . GLU A 1 143 ? 6.171 -5.801 5.253 1.00 61.81 143 GLU A C 1
ATOM 1069 O O . GLU A 1 143 ? 5.029 -5.379 5.092 1.00 61.81 143 GLU A O 1
ATOM 1074 N N . ARG A 1 144 ? 6.857 -6.396 4.266 1.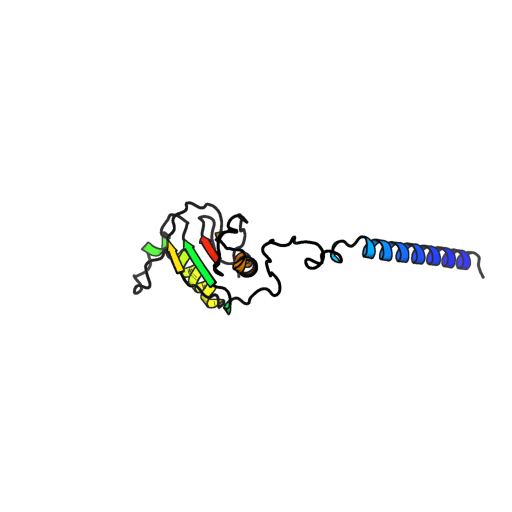00 55.91 144 ARG A N 1
ATOM 1075 C CA . ARG A 1 144 ? 6.310 -6.765 2.941 1.00 55.91 144 ARG A CA 1
ATOM 1076 C C . ARG A 1 144 ? 5.443 -8.044 2.979 1.00 55.91 144 ARG A C 1
ATOM 1078 O O . ARG A 1 144 ? 5.132 -8.600 1.934 1.00 55.91 144 ARG A O 1
ATOM 1085 N N . GLY A 1 145 ? 5.106 -8.547 4.169 1.00 61.88 145 GLY A N 1
ATOM 1086 C CA . GLY A 1 145 ? 4.771 -9.958 4.396 1.00 61.88 145 GLY A CA 1
ATOM 1087 C C . GLY A 1 145 ? 3.304 -10.385 4.289 1.00 61.88 145 GLY A C 1
ATOM 1088 O O . GLY A 1 145 ? 3.041 -11.563 4.488 1.00 61.88 145 GLY A O 1
ATOM 1089 N N . GLY A 1 146 ? 2.343 -9.500 4.009 1.00 81.38 146 GLY A N 1
ATOM 1090 C CA . GLY A 1 146 ? 0.922 -9.891 4.019 1.00 81.38 146 GLY A CA 1
ATOM 1091 C C . GLY A 1 146 ? 0.320 -10.270 2.663 1.00 81.38 146 GLY A C 1
ATOM 1092 O O . GLY A 1 146 ? -0.902 -10.311 2.534 1.00 81.38 146 GLY A O 1
ATOM 1093 N N . PHE A 1 147 ? 1.138 -10.550 1.648 1.00 89.50 147 PHE A N 1
ATOM 1094 C CA . PHE A 1 147 ? 0.620 -11.090 0.394 1.00 89.50 147 PHE A CA 1
ATOM 1095 C C . PHE A 1 147 ? 0.155 -12.543 0.572 1.00 89.50 147 PHE A C 1
ATOM 1097 O O . PHE A 1 147 ? 0.951 -13.407 0.938 1.00 89.50 147 PHE A O 1
ATOM 1104 N N . ASP A 1 148 ? -1.114 -12.815 0.267 1.00 90.56 148 ASP A N 1
ATOM 1105 C CA . ASP A 1 148 ? -1.693 -14.160 0.293 1.00 90.56 148 ASP A CA 1
ATOM 1106 C C . ASP A 1 148 ? -2.271 -14.535 -1.079 1.00 90.56 148 ASP A C 1
ATOM 1108 O O . ASP A 1 148 ? -3.284 -13.993 -1.521 1.00 90.56 148 ASP A O 1
ATOM 1112 N N . LEU A 1 149 ? -1.649 -15.519 -1.736 1.00 89.81 149 LEU A N 1
ATOM 1113 C CA . LEU A 1 149 ? -2.082 -16.069 -3.029 1.00 89.81 149 LEU A CA 1
ATOM 1114 C C . LEU A 1 149 ? -3.501 -16.647 -2.995 1.00 89.81 149 LEU A C 1
ATOM 1116 O O . LEU A 1 149 ? -4.160 -16.706 -4.032 1.00 89.81 149 LEU A O 1
ATOM 1120 N N . ARG A 1 150 ? -3.970 -17.095 -1.826 1.00 90.44 150 ARG A N 1
ATOM 1121 C CA . ARG A 1 150 ? -5.286 -17.722 -1.662 1.00 90.44 150 ARG A CA 1
ATOM 1122 C C . ARG A 1 150 ? -6.417 -16.707 -1.552 1.00 90.44 150 ARG A C 1
ATOM 1124 O O . ARG A 1 150 ? -7.582 -17.090 -1.648 1.00 90.44 150 ARG A O 1
ATOM 1131 N N . ARG A 1 151 ? -6.096 -15.434 -1.322 1.00 91.06 151 ARG A N 1
ATOM 1132 C CA . ARG A 1 151 ? -7.079 -14.375 -1.123 1.00 91.06 151 ARG A CA 1
ATOM 1133 C C . ARG A 1 151 ? -7.617 -13.891 -2.467 1.00 91.06 151 ARG A C 1
ATOM 1135 O O . ARG A 1 151 ? -6.866 -13.463 -3.338 1.00 91.06 151 ARG A O 1
ATOM 1142 N N . THR A 1 152 ? -8.934 -13.956 -2.635 1.00 89.94 152 THR A N 1
ATOM 1143 C CA . THR A 1 152 ? -9.611 -13.676 -3.914 1.00 89.94 152 THR A CA 1
ATOM 1144 C C . THR A 1 152 ? -10.318 -12.323 -3.963 1.00 89.94 152 THR A C 1
ATOM 1146 O O . THR A 1 152 ? -10.853 -11.962 -5.015 1.00 89.94 152 THR A O 1
ATOM 1149 N N . ASP A 1 153 ? -10.368 -11.596 -2.846 1.00 92.19 153 ASP A N 1
ATOM 1150 C CA . ASP A 1 153 ? -10.946 -10.253 -2.772 1.00 92.19 153 ASP A CA 1
ATOM 1151 C C . ASP A 1 153 ? -9.976 -9.161 -3.261 1.00 92.19 153 ASP A C 1
ATOM 1153 O O . ASP A 1 153 ? -8.784 -9.389 -3.478 1.00 92.19 153 ASP A O 1
ATOM 1157 N N . ASP A 1 154 ? -10.533 -7.974 -3.494 1.00 93.44 154 ASP A N 1
ATOM 1158 C CA . ASP A 1 154 ? -9.855 -6.766 -3.964 1.00 93.44 154 ASP A CA 1
ATOM 1159 C C . ASP A 1 154 ? -9.563 -5.768 -2.827 1.00 93.44 154 ASP A C 1
ATOM 1161 O O . ASP A 1 154 ? -9.378 -4.578 -3.082 1.00 93.44 154 ASP A O 1
ATOM 1165 N N . VAL A 1 155 ? -9.533 -6.237 -1.575 1.00 94.88 155 VAL A N 1
ATOM 1166 C CA . VAL A 1 155 ? -9.411 -5.388 -0.385 1.00 94.88 155 VAL A CA 1
ATOM 1167 C C . VAL A 1 155 ? -7.979 -5.410 0.152 1.00 94.88 155 VAL A C 1
ATOM 1169 O O . VAL A 1 155 ? -7.271 -6.415 0.061 1.00 94.88 155 VAL A O 1
ATOM 1172 N N . VAL A 1 156 ? -7.550 -4.286 0.724 1.00 94.50 156 VAL A N 1
ATOM 1173 C CA . VAL A 1 156 ? -6.289 -4.172 1.461 1.00 94.50 156 VAL A CA 1
ATOM 1174 C C . VAL A 1 156 ? -6.595 -4.055 2.948 1.00 94.50 156 VAL A C 1
ATOM 1176 O O . VAL A 1 156 ? -7.229 -3.099 3.388 1.00 94.50 156 VAL A O 1
ATOM 1179 N N . ASP A 1 157 ? -6.118 -5.001 3.741 1.00 93.62 157 ASP A N 1
ATOM 1180 C CA . ASP A 1 157 ? -6.245 -4.950 5.193 1.00 93.62 157 ASP A CA 1
ATOM 1181 C C . ASP A 1 157 ? -5.012 -4.273 5.790 1.00 93.62 157 ASP A C 1
ATOM 1183 O O . ASP A 1 157 ? -3.889 -4.743 5.620 1.00 93.62 157 ASP A O 1
ATOM 1187 N N . VAL A 1 158 ? -5.218 -3.175 6.505 1.00 92.00 158 VAL A N 1
ATOM 1188 C CA . VAL A 1 158 ? -4.178 -2.416 7.198 1.00 92.00 158 VAL A CA 1
ATOM 1189 C C . VAL A 1 158 ? -4.258 -2.734 8.681 1.00 92.00 158 VAL A C 1
ATOM 1191 O O . VAL A 1 158 ? -5.194 -2.302 9.344 1.00 92.00 158 VAL A O 1
ATOM 1194 N N . THR A 1 159 ? -3.256 -3.408 9.231 1.00 90.06 159 THR A N 1
ATOM 1195 C CA . THR A 1 159 ? -3.108 -3.572 10.681 1.00 90.06 159 THR A CA 1
ATOM 1196 C C . THR A 1 159 ? -2.088 -2.575 11.215 1.00 90.06 159 THR A C 1
ATOM 1198 O O . THR A 1 159 ? -0.915 -2.626 10.843 1.00 90.06 159 THR A O 1
ATOM 1201 N N . LEU A 1 160 ? -2.524 -1.672 12.091 1.00 87.56 160 LEU A N 1
ATOM 1202 C CA . LEU A 1 160 ? -1.675 -0.685 12.761 1.00 87.56 160 LEU A CA 1
ATOM 1203 C C . LEU A 1 160 ? -0.904 -1.348 13.902 1.00 87.56 160 LEU A C 1
ATOM 1205 O O . LEU A 1 160 ? -1.513 -2.021 14.735 1.00 87.56 160 LEU A O 1
ATOM 1209 N N . GLY A 1 161 ? 0.412 -1.153 13.947 1.00 84.25 161 GLY A N 1
ATOM 1210 C CA . GLY A 1 161 ? 1.246 -1.640 15.045 1.00 84.25 161 GLY A CA 1
ATOM 1211 C C . GLY A 1 161 ? 1.648 -0.540 16.024 1.00 84.25 161 GLY A C 1
ATOM 1212 O O . GLY A 1 161 ? 1.336 0.636 15.828 1.00 84.25 161 GLY A O 1
ATOM 1213 N N . SER A 1 162 ? 2.327 -0.926 17.103 1.00 82.12 162 SER A N 1
ATOM 1214 C CA . SER A 1 162 ? 2.686 -0.039 18.218 1.00 82.12 162 SER A CA 1
ATOM 1215 C C . SER A 1 162 ? 3.646 1.091 17.819 1.00 82.12 162 SER A C 1
ATOM 1217 O O . SER A 1 162 ? 3.621 2.155 18.435 1.00 82.12 162 SER A O 1
ATOM 1219 N N . ALA A 1 163 ? 4.434 0.922 16.751 1.00 81.06 163 ALA A N 1
ATOM 1220 C CA . ALA A 1 163 ? 5.307 1.974 16.224 1.00 81.06 163 ALA A CA 1
ATOM 1221 C C . ALA A 1 163 ? 4.586 2.985 15.309 1.00 81.06 163 ALA A C 1
ATOM 1223 O O . ALA A 1 163 ? 5.205 3.960 14.864 1.00 81.06 163 ALA A O 1
ATOM 1224 N N . PHE A 1 164 ? 3.294 2.790 15.009 1.00 85.19 164 PHE A N 1
ATOM 1225 C CA . PHE A 1 164 ? 2.534 3.724 14.183 1.00 85.19 164 PHE A CA 1
ATOM 1226 C C . PHE A 1 164 ? 2.371 5.083 14.865 1.00 85.19 164 PHE A C 1
ATOM 1228 O O . PHE A 1 164 ? 1.936 5.176 16.009 1.00 85.19 164 PHE A O 1
ATOM 1235 N N . LYS A 1 165 ? 2.661 6.160 14.127 1.00 79.38 165 LYS A N 1
ATOM 1236 C CA . LYS A 1 165 ? 2.495 7.537 14.621 1.00 79.38 165 LYS A CA 1
ATOM 1237 C C . LYS A 1 165 ? 1.431 8.306 13.853 1.00 79.38 165 LYS A C 1
ATOM 1239 O O . LYS A 1 165 ? 0.554 8.916 14.451 1.00 79.38 165 LYS A O 1
ATOM 1244 N N . LYS A 1 166 ? 1.545 8.325 12.526 1.00 80.94 166 LYS A N 1
ATOM 1245 C CA . LYS A 1 166 ? 0.646 9.041 11.617 1.00 80.94 166 LYS A CA 1
ATOM 1246 C C . LYS A 1 166 ? 0.828 8.549 10.186 1.00 80.94 166 LYS A C 1
ATOM 1248 O O . LYS A 1 166 ? 1.864 7.970 9.859 1.00 80.94 166 LYS A O 1
ATOM 1253 N N . LEU A 1 167 ? -0.154 8.844 9.337 1.00 83.00 167 LEU A N 1
ATOM 1254 C CA . LEU A 1 167 ? 0.000 8.711 7.891 1.00 83.00 167 LEU A CA 1
ATOM 1255 C C . LEU A 1 167 ? 1.002 9.744 7.356 1.00 83.00 167 LEU A C 1
ATOM 1257 O O . LEU A 1 167 ? 1.177 10.822 7.935 1.00 83.00 167 LEU A O 1
ATOM 1261 N N . ALA A 1 168 ? 1.635 9.413 6.235 1.00 80.12 168 ALA A N 1
ATOM 1262 C CA . ALA A 1 168 ? 2.407 10.351 5.434 1.00 80.12 168 ALA A CA 1
ATOM 1263 C C . ALA A 1 168 ? 1.510 11.525 5.007 1.00 80.12 168 ALA A C 1
ATOM 1265 O O . ALA A 1 168 ? 0.357 11.315 4.613 1.00 80.12 168 ALA A O 1
ATOM 1266 N N . SER A 1 169 ? 2.018 12.752 5.126 1.00 62.44 169 SER A N 1
ATOM 1267 C CA . SER A 1 169 ? 1.362 13.967 4.624 1.00 62.44 169 SER A CA 1
ATOM 1268 C C . SER A 1 169 ? 1.422 14.020 3.109 1.00 62.44 169 SER A C 1
ATOM 1270 O O . SER A 1 169 ? 2.558 13.880 2.604 1.00 62.44 169 SER A O 1
#

pLDDT: mean 79.17, std 16.76, range [37.72, 97.31]

Foldseek 3Di:
DDPVVVVVVVVVVVVVVVVVVVVVCCVVPPCVVVPPVPDPDDDPPDQDADQPPQDQQLPAEEEFEEAAQDQPPCVVPDDDDPDPDDDRPVQVVQLVVSVVSNHRHDYGYYDHPQAAFAKDKADERLQPSVVVVVVQFTPRGDDPDRYDPPDDDNHIYIYGYNPHDGTDD